Protein AF-A0A915J3R4-F1 (afdb_monomer)

Structure (mmCIF, N/CA/C/O backbone):
data_AF-A0A915J3R4-F1
#
_entry.id   AF-A0A915J3R4-F1
#
loop_
_atom_site.group_PDB
_atom_site.id
_atom_site.type_symbol
_atom_site.label_atom_id
_atom_site.label_alt_id
_atom_site.label_comp_id
_atom_site.label_asym_id
_atom_site.label_entity_id
_atom_site.label_seq_id
_atom_site.pdbx_PDB_ins_code
_atom_site.Cartn_x
_atom_site.Cartn_y
_atom_site.Cartn_z
_atom_site.occupancy
_atom_site.B_iso_or_equiv
_atom_site.auth_seq_id
_atom_site.auth_comp_id
_atom_site.auth_asym_id
_atom_site.auth_atom_id
_atom_site.pdbx_PDB_model_num
ATOM 1 N N . TRP A 1 1 ? -12.551 -5.210 31.437 1.00 50.03 1 TRP A N 1
ATOM 2 C CA . TRP A 1 1 ? -12.851 -3.767 31.585 1.00 50.03 1 TRP A CA 1
ATOM 3 C C . TRP A 1 1 ? -14.239 -3.404 31.049 1.00 50.03 1 TRP A C 1
ATOM 5 O O . TRP A 1 1 ? -14.990 -2.804 31.803 1.00 50.03 1 TRP A O 1
ATOM 15 N N . ILE A 1 2 ? -14.630 -3.826 29.835 1.00 55.69 2 ILE A N 1
ATOM 16 C CA . ILE A 1 2 ? -15.982 -3.580 29.266 1.00 55.69 2 ILE A CA 1
ATOM 17 C C . ILE A 1 2 ? -17.126 -4.229 30.076 1.00 55.69 2 ILE A C 1
ATOM 19 O O . ILE A 1 2 ? -18.225 -3.693 30.135 1.00 55.69 2 ILE A O 1
ATOM 23 N N . SER A 1 3 ? -16.863 -5.342 30.762 1.00 59.22 3 SER A N 1
ATOM 24 C CA . SER A 1 3 ? -17.838 -6.090 31.572 1.00 59.22 3 SER A CA 1
ATOM 25 C C . SER A 1 3 ? -17.992 -5.600 33.023 1.00 59.22 3 SER A C 1
ATOM 27 O O . SER A 1 3 ? -18.675 -6.235 33.820 1.00 59.22 3 SER A O 1
ATOM 29 N N . HIS A 1 4 ? -17.361 -4.483 33.403 1.00 74.00 4 HIS A N 1
ATOM 30 C CA . HIS A 1 4 ? -17.455 -3.966 34.771 1.00 74.00 4 HIS A CA 1
ATOM 31 C C . HIS A 1 4 ? -18.765 -3.165 34.981 1.00 74.00 4 HIS A C 1
ATOM 33 O O . HIS A 1 4 ? -19.056 -2.278 34.176 1.00 74.00 4 HIS A O 1
ATOM 39 N N . PRO A 1 5 ? -19.523 -3.361 36.081 1.00 73.12 5 PRO A N 1
ATOM 40 C CA . PRO A 1 5 ? -20.844 -2.738 36.276 1.00 73.12 5 PRO A CA 1
ATOM 41 C C . PRO A 1 5 ? -20.832 -1.202 36.224 1.00 73.12 5 PRO A C 1
ATOM 43 O O . PRO A 1 5 ? -21.713 -0.578 35.636 1.00 73.12 5 PRO A O 1
ATOM 46 N N . ARG A 1 6 ? -19.787 -0.574 36.784 1.00 67.69 6 ARG A N 1
ATOM 47 C CA . ARG A 1 6 ? -19.592 0.888 36.700 1.00 67.69 6 ARG A CA 1
ATOM 48 C C . ARG A 1 6 ? -19.367 1.390 35.274 1.00 67.69 6 ARG A C 1
ATOM 50 O O . ARG A 1 6 ? -19.722 2.525 34.987 1.00 67.69 6 ARG A O 1
ATOM 57 N N . PHE A 1 7 ? -18.782 0.572 34.400 1.00 69.31 7 PHE A N 1
ATOM 58 C CA . PHE A 1 7 ? -18.549 0.949 33.009 1.00 69.31 7 PHE A CA 1
ATOM 59 C C . PHE A 1 7 ? -19.883 1.008 32.250 1.00 69.31 7 PHE A C 1
ATOM 61 O O . PHE A 1 7 ? -20.148 2.006 31.594 1.00 69.31 7 PHE A O 1
ATOM 68 N N . ILE A 1 8 ? -20.773 0.024 32.455 1.00 68.31 8 ILE A N 1
ATOM 69 C CA . ILE A 1 8 ? -22.115 -0.053 31.838 1.00 68.31 8 ILE A CA 1
ATOM 70 C C . ILE A 1 8 ? -23.019 1.133 32.224 1.00 68.31 8 ILE A C 1
ATOM 72 O O . ILE A 1 8 ? -23.711 1.699 31.378 1.00 68.31 8 ILE A O 1
ATOM 76 N N . LEU A 1 9 ? -22.975 1.562 33.487 1.00 69.25 9 LEU A N 1
ATOM 77 C CA . LEU A 1 9 ? -23.723 2.739 33.953 1.00 69.25 9 LEU A CA 1
ATOM 78 C C . LEU A 1 9 ? -23.237 4.046 33.305 1.00 69.25 9 LEU A C 1
ATOM 80 O O . LEU A 1 9 ? -24.036 4.940 33.026 1.00 69.25 9 LEU A O 1
ATOM 84 N N . LEU A 1 10 ? -21.936 4.155 33.026 1.00 66.38 10 LEU A N 1
ATOM 85 C CA . LEU A 1 10 ? -21.357 5.338 32.390 1.00 66.38 10 LEU A CA 1
ATOM 86 C C . LEU A 1 10 ? -21.715 5.425 30.898 1.00 66.38 10 LEU A C 1
ATOM 88 O O . LEU A 1 10 ? -22.072 6.506 30.441 1.00 66.38 10 LEU A O 1
ATOM 92 N N . ILE A 1 11 ? -21.704 4.313 30.149 1.00 65.94 11 ILE A N 1
ATOM 93 C CA . ILE A 1 11 ? -22.093 4.304 28.719 1.00 65.94 11 ILE A CA 1
ATOM 94 C C . ILE A 1 11 ? -23.577 4.624 28.485 1.00 65.94 11 ILE A C 1
ATOM 96 O O . ILE A 1 11 ? -23.912 5.156 27.433 1.00 65.94 11 ILE A O 1
ATOM 100 N N . SER A 1 12 ? -24.467 4.348 29.445 1.00 65.00 12 SER A N 1
ATOM 101 C CA . SER A 1 12 ? -25.907 4.621 29.291 1.00 65.00 12 SER A CA 1
ATOM 102 C C . SER A 1 12 ? -26.279 6.107 29.389 1.00 65.00 12 SER A C 1
ATOM 104 O O . SER A 1 12 ? -27.404 6.470 29.054 1.00 65.00 12 SER A O 1
ATOM 106 N N . THR A 1 13 ? -25.383 6.965 29.885 1.00 65.94 13 THR A N 1
ATOM 107 C CA . THR A 1 13 ? -25.709 8.354 30.263 1.00 65.94 13 THR A CA 1
ATOM 108 C C . THR A 1 13 ? -25.090 9.414 29.349 1.00 65.94 13 THR A C 1
ATOM 110 O O . THR A 1 13 ? -25.388 10.598 29.501 1.00 65.94 13 THR A O 1
ATOM 113 N N . LYS A 1 14 ? -24.249 9.027 28.380 1.00 67.00 14 LYS A N 1
ATOM 114 C CA . LYS A 1 14 ? -23.578 9.953 27.453 1.00 67.00 14 LYS A CA 1
ATOM 115 C C . LYS A 1 14 ? -23.476 9.368 26.042 1.00 67.00 14 LYS A C 1
ATOM 117 O O . LYS A 1 14 ? -23.179 8.189 25.872 1.00 67.00 14 LYS A O 1
ATOM 122 N N . ASN A 1 15 ? -23.640 10.225 25.031 1.00 66.06 15 ASN A N 1
ATOM 123 C CA . ASN A 1 15 ? -23.330 9.915 23.632 1.00 66.06 15 ASN A CA 1
ATOM 124 C C . ASN A 1 15 ? -21.808 9.828 23.450 1.00 66.06 15 ASN A C 1
ATOM 126 O O . ASN A 1 15 ? -21.147 10.828 23.174 1.00 66.06 15 ASN A O 1
ATOM 130 N N . PHE A 1 16 ? -21.242 8.640 23.649 1.00 66.50 16 PHE A N 1
ATOM 131 C CA . PHE A 1 16 ? -19.831 8.385 23.373 1.00 66.50 16 PHE A CA 1
ATOM 132 C C . PHE A 1 16 ? -19.620 7.981 21.913 1.00 66.50 16 PHE A C 1
ATOM 134 O O . PHE A 1 16 ? -20.371 7.179 21.356 1.00 66.50 16 PHE A O 1
ATOM 141 N N . VAL A 1 17 ? -18.545 8.495 21.313 1.00 64.69 17 VAL A N 1
ATOM 142 C CA . VAL A 1 17 ? -18.030 8.001 20.032 1.00 64.69 17 VAL A CA 1
ATOM 143 C C . VAL A 1 17 ? -17.565 6.557 20.245 1.00 64.69 17 VAL A C 1
ATOM 145 O O . VAL A 1 17 ? -16.654 6.312 21.035 1.00 64.69 17 VAL A O 1
ATOM 148 N N . ARG A 1 18 ? -18.195 5.590 19.565 1.00 61.53 18 ARG A N 1
ATOM 149 C CA . ARG A 1 18 ? -17.734 4.193 19.554 1.00 61.53 18 ARG A CA 1
ATOM 150 C C . ARG 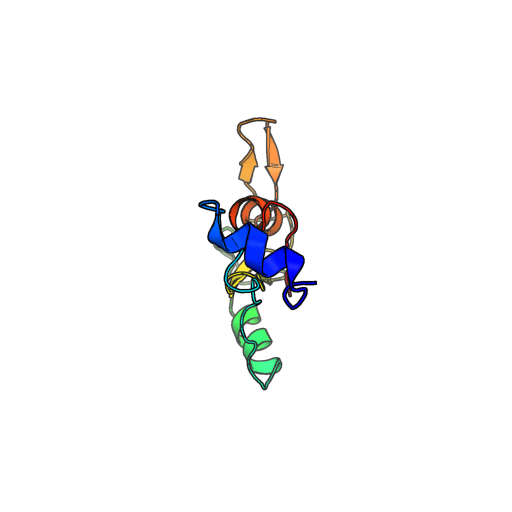A 1 18 ? -16.423 4.115 18.769 1.00 61.53 18 ARG A C 1
ATOM 152 O O . ARG A 1 18 ? -16.435 4.067 17.544 1.00 61.53 18 ARG A O 1
ATOM 159 N N . GLN A 1 19 ? -15.296 4.144 19.471 1.00 63.97 19 GLN A N 1
ATOM 160 C CA . GLN A 1 19 ? -13.982 3.911 18.875 1.00 63.97 19 GLN A CA 1
ATOM 161 C C . GLN A 1 19 ? -13.640 2.422 18.867 1.00 63.97 19 GLN A C 1
ATOM 163 O O . GLN A 1 19 ? -13.929 1.726 19.840 1.00 63.97 19 GLN A O 1
ATOM 168 N N . PRO A 1 20 ? -12.899 2.002 17.834 1.00 60.34 20 PRO A N 1
ATOM 169 C CA . PRO A 1 20 ? -13.477 1.444 16.615 1.00 60.34 20 PRO A CA 1
ATOM 170 C C . PRO A 1 20 ? -14.414 0.276 16.948 1.00 60.34 20 PRO A C 1
ATOM 172 O O . PRO A 1 20 ? -14.107 -0.553 17.799 1.00 60.34 20 PRO A O 1
ATOM 175 N N . VAL A 1 21 ? -15.561 0.206 16.275 1.00 70.31 21 VAL A N 1
ATOM 176 C CA . VAL A 1 21 ? -16.545 -0.869 16.502 1.00 70.31 21 VAL A CA 1
ATOM 177 C C . VAL A 1 21 ? -15.966 -2.245 16.139 1.00 70.31 21 VAL A C 1
ATOM 179 O O . VAL A 1 21 ? -16.350 -3.236 16.753 1.00 70.31 21 VAL A O 1
ATOM 182 N N . GLU A 1 22 ? -14.996 -2.289 15.219 1.00 66.31 22 GLU A N 1
ATOM 183 C CA . GLU A 1 22 ? -14.271 -3.493 14.805 1.00 66.31 22 GLU A CA 1
ATOM 184 C C . GLU A 1 22 ? -12.767 -3.223 14.691 1.00 66.31 22 GLU A C 1
ATOM 186 O O . GLU A 1 22 ? -12.342 -2.124 14.328 1.00 66.31 22 GLU A O 1
ATOM 191 N N . ALA A 1 23 ? -11.952 -4.226 15.023 1.00 75.69 23 ALA A N 1
ATOM 192 C CA . ALA A 1 23 ? -10.505 -4.142 14.866 1.00 75.69 23 ALA A CA 1
ATOM 193 C C . ALA A 1 23 ? -10.135 -4.017 13.381 1.00 75.69 23 ALA A C 1
ATOM 195 O O . ALA A 1 23 ? -10.717 -4.688 12.532 1.00 75.69 23 ALA A O 1
ATOM 196 N N . ASN A 1 24 ? -9.138 -3.183 13.074 1.00 77.06 24 ASN A N 1
ATOM 197 C CA . ASN A 1 24 ? -8.568 -3.145 11.732 1.00 77.06 24 ASN A CA 1
ATOM 198 C C . ASN A 1 24 ? -7.923 -4.501 11.438 1.00 77.06 24 ASN A C 1
ATOM 200 O O . ASN A 1 24 ? -6.973 -4.891 12.119 1.00 77.06 24 ASN A O 1
ATOM 204 N N . ASN A 1 25 ? -8.434 -5.188 10.423 1.00 84.44 25 ASN A N 1
ATOM 205 C CA . ASN A 1 25 ? -7.881 -6.450 9.960 1.00 84.44 25 ASN A CA 1
ATOM 206 C C . ASN A 1 25 ? -6.934 -6.201 8.786 1.00 84.44 25 ASN A C 1
ATOM 208 O O . ASN A 1 25 ? -7.096 -5.248 8.022 1.00 84.44 25 ASN A O 1
ATOM 212 N N . LEU A 1 26 ? -5.927 -7.061 8.670 1.00 91.31 26 LEU A N 1
ATOM 213 C CA . LEU A 1 26 ? -5.124 -7.151 7.457 1.00 91.31 26 LEU A CA 1
ATOM 214 C C . LEU A 1 26 ? -5.915 -7.914 6.388 1.00 91.31 26 LEU A C 1
ATOM 216 O O . LEU A 1 26 ? -6.893 -8.590 6.702 1.00 91.31 26 LEU A O 1
ATOM 220 N N . ILE A 1 27 ? -5.486 -7.804 5.133 1.00 92.50 27 ILE A N 1
ATOM 221 C CA . ILE A 1 27 ? -6.054 -8.596 4.045 1.00 92.50 27 ILE A CA 1
ATOM 222 C C . ILE A 1 27 ? -5.888 -10.089 4.327 1.00 92.50 27 ILE A C 1
ATOM 224 O O . ILE A 1 27 ? -4.855 -10.527 4.843 1.00 92.50 27 ILE A O 1
ATOM 228 N N . ASP A 1 28 ? -6.879 -10.865 3.905 1.00 90.31 28 ASP A N 1
ATOM 229 C CA . ASP A 1 28 ? -6.745 -12.311 3.866 1.00 90.31 28 ASP A CA 1
ATOM 230 C C . ASP A 1 28 ? -5.720 -12.697 2.799 1.00 90.31 28 ASP A C 1
ATOM 232 O O . ASP A 1 28 ? -5.754 -12.232 1.654 1.00 90.31 28 ASP A O 1
ATOM 236 N N . LEU A 1 29 ? -4.783 -13.551 3.196 1.00 89.81 29 LEU A N 1
ATOM 237 C CA . LEU A 1 29 ? -3.801 -14.126 2.291 1.00 89.81 29 LEU A CA 1
ATOM 238 C C . LEU A 1 29 ? -4.327 -15.457 1.744 1.00 89.81 29 LEU A C 1
ATOM 240 O O . LEU A 1 29 ? -5.032 -16.173 2.458 1.00 89.81 29 LEU A O 1
ATOM 244 N N . PRO A 1 30 ? -3.983 -15.815 0.494 1.00 89.38 30 PRO A N 1
ATOM 245 C CA . PRO A 1 30 ? -4.312 -17.133 -0.028 1.00 89.38 30 PRO A CA 1
ATOM 246 C C . PRO A 1 30 ? -3.656 -18.214 0.834 1.00 89.38 30 PRO A C 1
ATOM 248 O O . PRO A 1 30 ? -2.528 -18.046 1.300 1.00 89.38 30 PRO A O 1
ATOM 251 N N . GLU A 1 31 ? -4.344 -19.347 0.992 1.00 89.81 31 GLU A N 1
ATOM 252 C CA . GLU A 1 31 ? -3.836 -20.509 1.738 1.00 89.81 31 GLU A CA 1
ATOM 253 C C . GLU A 1 31 ? -2.464 -20.955 1.205 1.00 89.81 31 GLU A C 1
ATOM 255 O O . GLU A 1 31 ? -1.547 -21.265 1.965 1.00 89.81 31 GLU A O 1
ATOM 260 N N . ASN A 1 32 ? -2.293 -20.890 -0.119 1.00 91.44 32 ASN A N 1
ATOM 261 C CA . ASN A 1 32 ? -1.020 -21.122 -0.781 1.00 91.44 32 ASN A CA 1
ATOM 262 C C . ASN A 1 32 ? -0.275 -19.801 -0.996 1.00 91.44 32 ASN A C 1
ATOM 264 O O . ASN A 1 32 ? -0.517 -19.086 -1.970 1.00 91.44 32 ASN A O 1
ATOM 268 N N . TYR A 1 33 ? 0.714 -19.522 -0.146 1.00 87.31 33 TYR A N 1
ATOM 269 C CA . TYR A 1 33 ? 1.593 -18.347 -0.260 1.00 87.31 33 TYR A CA 1
ATOM 270 C C . TYR A 1 33 ? 2.211 -18.175 -1.664 1.00 87.31 33 TYR A C 1
ATOM 272 O O . TYR A 1 33 ? 2.364 -17.055 -2.157 1.00 87.31 33 TYR A O 1
ATOM 280 N N . CYS A 1 34 ? 2.498 -19.284 -2.354 1.00 90.88 34 CYS A N 1
ATOM 281 C CA . CYS A 1 34 ? 3.006 -19.282 -3.727 1.00 90.88 34 CYS A CA 1
ATOM 282 C C . CYS A 1 34 ? 2.083 -18.552 -4.714 1.00 90.88 34 CYS A C 1
ATOM 284 O O . CYS A 1 34 ? 2.569 -17.941 -5.662 1.00 90.88 34 CYS A O 1
ATOM 286 N N . GLU A 1 35 ? 0.764 -18.591 -4.516 1.00 90.81 35 GLU A N 1
ATOM 287 C CA . GLU A 1 35 ? -0.188 -17.894 -5.384 1.00 90.81 35 GLU A CA 1
ATOM 288 C C . GLU A 1 35 ? 0.000 -16.377 -5.301 1.00 90.81 35 GLU A C 1
ATOM 290 O O . GLU A 1 35 ? 0.111 -15.706 -6.331 1.00 90.81 35 GLU A O 1
ATOM 295 N N . MET A 1 36 ? 0.119 -15.849 -4.079 1.00 89.25 36 MET A N 1
ATOM 296 C CA . MET A 1 36 ? 0.398 -14.434 -3.860 1.00 89.25 36 MET A CA 1
ATOM 297 C C . MET A 1 36 ? 1.736 -14.051 -4.492 1.00 89.25 36 MET A C 1
ATOM 299 O O . MET A 1 36 ? 1.788 -13.089 -5.249 1.00 89.25 36 MET A O 1
ATOM 303 N N . ILE A 1 37 ? 2.799 -14.821 -4.249 1.00 88.69 37 ILE A N 1
ATOM 304 C CA . ILE A 1 37 ? 4.126 -14.530 -4.809 1.00 88.69 37 ILE A CA 1
ATOM 305 C C . ILE A 1 37 ? 4.101 -14.530 -6.334 1.00 88.69 37 ILE A C 1
ATOM 307 O O . ILE A 1 37 ? 4.626 -13.609 -6.951 1.00 88.69 37 ILE A O 1
ATOM 311 N N . ASN A 1 38 ? 3.428 -15.498 -6.953 1.00 89.12 38 ASN A N 1
ATOM 312 C CA . ASN A 1 38 ? 3.287 -15.557 -8.404 1.00 89.12 38 ASN A CA 1
ATOM 313 C C . ASN A 1 38 ? 2.459 -14.392 -8.961 1.00 89.12 38 ASN A C 1
ATOM 315 O O . ASN A 1 38 ? 2.731 -13.919 -10.065 1.00 89.12 38 ASN A O 1
ATOM 319 N N . ARG A 1 39 ? 1.448 -13.914 -8.227 1.00 86.81 39 ARG A N 1
ATOM 320 C CA . ARG A 1 39 ? 0.679 -12.718 -8.598 1.00 86.81 39 ARG A CA 1
ATOM 321 C C . ARG A 1 39 ? 1.542 -11.462 -8.501 1.00 86.81 39 ARG A C 1
ATOM 323 O O . ARG A 1 39 ? 1.552 -10.660 -9.431 1.00 86.81 39 ARG A O 1
ATOM 330 N N . THR A 1 40 ? 2.280 -11.321 -7.409 1.00 89.19 40 THR A N 1
ATOM 331 C CA . THR A 1 40 ? 3.164 -10.188 -7.138 1.00 89.19 40 THR A CA 1
ATOM 332 C C . THR A 1 40 ? 4.337 -10.151 -8.117 1.00 89.19 40 THR A C 1
ATOM 334 O O . THR A 1 40 ? 4.645 -9.090 -8.642 1.00 89.19 40 THR A O 1
ATOM 337 N N . ALA A 1 41 ? 4.912 -11.298 -8.483 1.00 85.94 41 ALA A N 1
ATOM 338 C CA . ALA A 1 41 ? 5.992 -11.405 -9.469 1.00 85.94 41 ALA A CA 1
ATOM 339 C C . ALA A 1 41 ? 5.578 -10.983 -10.892 1.00 85.94 41 ALA A C 1
ATOM 341 O O . ALA A 1 41 ? 6.419 -10.547 -11.671 1.00 85.94 41 ALA A O 1
ATOM 342 N N . LYS A 1 42 ? 4.286 -11.080 -11.238 1.00 87.00 42 LYS A N 1
ATOM 343 C CA . LYS A 1 42 ? 3.749 -10.618 -12.533 1.00 87.00 42 LYS A CA 1
ATOM 344 C C . LYS A 1 42 ? 3.513 -9.107 -12.588 1.00 87.00 42 LYS A C 1
ATOM 346 O O . LYS A 1 42 ? 3.168 -8.590 -13.651 1.00 87.00 42 LYS A O 1
ATOM 351 N N . PHE A 1 43 ? 3.637 -8.402 -11.464 1.00 86.81 43 PHE A N 1
ATOM 352 C CA . PHE A 1 43 ? 3.506 -6.950 -11.429 1.00 86.81 43 PHE A CA 1
ATOM 353 C C . PHE A 1 43 ? 4.576 -6.310 -12.310 1.00 86.81 43 PHE A C 1
ATOM 355 O O . PHE A 1 43 ? 5.747 -6.646 -12.175 1.00 86.81 43 PHE A O 1
ATOM 362 N N . LYS A 1 44 ? 4.194 -5.353 -13.159 1.00 85.75 44 LYS A N 1
ATOM 363 C CA . LYS A 1 44 ? 5.131 -4.561 -13.963 1.00 85.75 44 LYS A CA 1
ATOM 364 C C . LYS A 1 44 ? 5.135 -3.126 -13.459 1.00 85.75 44 LYS A C 1
ATOM 366 O O . LYS A 1 44 ? 4.077 -2.516 -13.314 1.00 85.75 44 LYS A O 1
ATOM 371 N N . CYS A 1 45 ? 6.324 -2.600 -13.182 1.00 86.00 45 CYS A N 1
ATOM 372 C CA . CYS A 1 45 ? 6.484 -1.224 -12.729 1.00 86.00 45 CYS A CA 1
ATOM 373 C C . CYS A 1 45 ? 6.049 -0.256 -13.846 1.00 86.00 45 CYS A C 1
ATOM 375 O O . CYS A 1 45 ? 6.622 -0.311 -14.929 1.00 86.00 45 CYS A O 1
ATOM 377 N N . PRO A 1 46 ? 5.096 0.664 -13.609 1.00 81.94 46 PRO A N 1
ATOM 378 C CA . PRO A 1 46 ? 4.622 1.579 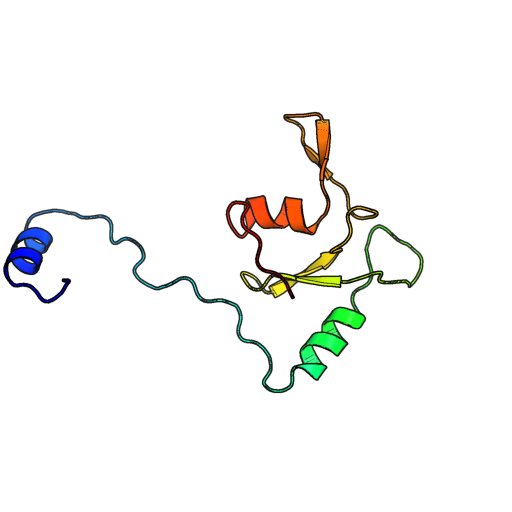-14.650 1.00 81.94 46 PRO A CA 1
ATOM 379 C C . PRO A 1 46 ? 5.688 2.593 -15.091 1.00 81.94 46 PRO A C 1
ATOM 381 O O . PRO A 1 46 ? 5.611 3.130 -16.191 1.00 81.94 46 PRO A O 1
ATOM 384 N N . SER A 1 47 ? 6.682 2.871 -14.242 1.00 79.31 47 SER A N 1
ATOM 385 C CA . SER A 1 47 ? 7.769 3.806 -14.552 1.00 79.31 47 SER A CA 1
ATOM 386 C C . SER A 1 47 ? 8.918 3.180 -15.347 1.00 79.31 47 SER A C 1
ATOM 388 O O . SER A 1 47 ? 9.773 3.916 -15.832 1.00 79.31 47 SER A O 1
ATOM 390 N N . LEU A 1 48 ? 8.979 1.850 -15.466 1.00 74.31 48 LEU A N 1
ATOM 391 C CA . LEU A 1 48 ? 10.025 1.149 -16.211 1.00 74.31 48 LEU A CA 1
ATOM 392 C C . LEU A 1 48 ? 9.394 0.429 -17.404 1.00 74.31 48 LEU A C 1
ATOM 394 O O . LEU A 1 48 ? 8.517 -0.409 -17.246 1.00 74.31 48 LEU A O 1
ATOM 398 N N . VAL A 1 49 ? 9.850 0.765 -18.612 1.00 66.00 49 VAL A N 1
ATOM 399 C CA . VAL A 1 49 ? 9.368 0.143 -19.861 1.00 66.00 49 VAL A CA 1
ATOM 400 C C . VAL A 1 49 ? 9.912 -1.287 -20.024 1.00 66.00 49 VAL A C 1
ATOM 402 O O . VAL A 1 49 ? 9.334 -2.100 -20.740 1.00 66.00 49 VAL A O 1
ATOM 405 N N . THR A 1 50 ? 11.015 -1.613 -19.347 1.00 64.69 50 THR A N 1
ATOM 406 C CA . THR A 1 50 ? 11.616 -2.951 -19.312 1.00 64.69 50 THR A CA 1
ATOM 407 C C . THR A 1 50 ? 10.926 -3.864 -18.298 1.00 64.69 50 THR A C 1
ATOM 409 O O . THR A 1 50 ? 10.550 -3.431 -17.213 1.00 64.69 50 THR A O 1
ATOM 412 N N . ASP A 1 51 ? 10.809 -5.151 -18.641 1.00 59.19 51 ASP A N 1
ATOM 413 C CA . ASP A 1 51 ? 10.067 -6.188 -17.896 1.00 59.19 51 ASP A CA 1
ATOM 414 C C . ASP A 1 51 ? 10.677 -6.577 -16.533 1.00 59.19 51 ASP A C 1
ATOM 416 O O . ASP A 1 51 ? 10.214 -7.496 -15.860 1.00 59.19 51 ASP A O 1
ATOM 420 N N . ASP A 1 52 ? 11.719 -5.870 -16.099 1.00 60.66 52 ASP A N 1
ATOM 421 C CA . ASP A 1 52 ? 12.404 -6.137 -14.843 1.00 60.66 52 ASP A CA 1
ATOM 422 C C . ASP A 1 52 ? 11.634 -5.499 -13.682 1.00 60.66 52 ASP A C 1
ATOM 424 O O . ASP A 1 52 ? 11.940 -4.396 -13.208 1.00 60.66 52 ASP A O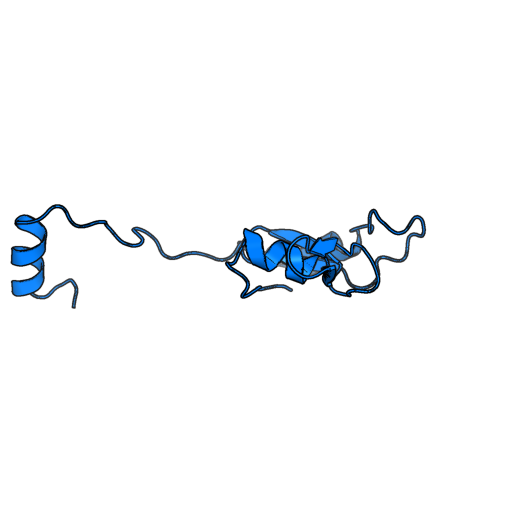 1
ATOM 428 N N . SER A 1 53 ? 10.620 -6.218 -13.201 1.00 60.69 53 SER A N 1
ATOM 429 C CA . SER A 1 53 ? 9.944 -5.917 -11.941 1.00 60.69 53 SER A CA 1
ATOM 430 C C . SER A 1 53 ? 10.901 -6.124 -10.773 1.00 60.69 53 SER A C 1
ATOM 432 O O . SER A 1 53 ? 11.043 -7.212 -10.214 1.00 60.69 53 SER A O 1
ATOM 434 N N . ARG A 1 54 ? 11.630 -5.069 -10.416 1.00 69.88 54 ARG A N 1
ATOM 435 C CA . ARG A 1 54 ? 12.600 -5.131 -9.326 1.00 69.88 54 ARG A CA 1
ATOM 436 C C . ARG A 1 54 ? 11.884 -4.875 -8.007 1.00 69.88 54 ARG A C 1
ATOM 438 O O . ARG A 1 54 ? 11.703 -3.736 -7.588 1.00 69.88 54 ARG A O 1
ATOM 445 N N . HIS A 1 55 ? 11.536 -5.982 -7.359 1.00 84.62 55 HIS A N 1
ATOM 446 C CA . HIS A 1 55 ? 11.053 -6.067 -5.979 1.00 84.62 55 HIS A CA 1
ATOM 447 C C . HIS A 1 55 ? 9.660 -5.437 -5.763 1.00 84.62 55 HIS A C 1
ATOM 449 O O . HIS A 1 55 ? 9.535 -4.406 -5.090 1.00 84.62 55 HIS A O 1
ATOM 455 N N . PRO A 1 56 ? 8.600 -6.036 -6.331 1.00 90.69 56 PRO A N 1
ATOM 456 C CA . PRO A 1 56 ? 7.226 -5.707 -5.965 1.00 90.69 56 PRO A CA 1
ATOM 457 C C . PRO A 1 56 ? 6.932 -6.082 -4.504 1.00 90.69 56 PRO A C 1
ATOM 459 O O . PRO A 1 56 ? 7.460 -7.070 -4.003 1.00 90.69 56 PRO A O 1
ATOM 462 N N . ALA A 1 57 ? 6.075 -5.304 -3.847 1.00 92.75 57 ALA A N 1
ATOM 463 C CA . ALA A 1 57 ? 5.600 -5.539 -2.488 1.00 92.75 57 ALA A CA 1
ATOM 464 C C . ALA A 1 57 ? 4.082 -5.344 -2.388 1.00 92.75 57 ALA A C 1
ATOM 466 O O . ALA A 1 57 ? 3.519 -4.494 -3.082 1.00 92.75 57 ALA A O 1
ATOM 467 N N . VAL A 1 58 ? 3.416 -6.102 -1.519 1.00 93.94 58 VAL A N 1
ATOM 468 C CA . VAL A 1 58 ? 1.959 -6.054 -1.306 1.00 93.94 58 VAL A CA 1
ATOM 469 C C . VAL A 1 58 ? 1.643 -5.363 0.013 1.00 93.94 58 VAL A C 1
ATOM 471 O O . VAL A 1 58 ? 2.133 -5.778 1.058 1.00 93.94 58 VAL A O 1
ATOM 474 N N . CYS A 1 59 ? 0.792 -4.337 0.003 1.00 95.00 59 CYS A N 1
ATOM 475 C CA . CYS A 1 59 ? 0.309 -3.711 1.230 1.00 95.00 59 CYS A CA 1
ATOM 476 C C . CYS A 1 59 ? -0.688 -4.624 1.946 1.00 95.00 59 CYS A C 1
ATOM 478 O O . CYS A 1 59 ? -1.771 -4.876 1.425 1.00 95.00 59 CYS A O 1
ATOM 480 N N . LEU A 1 60 ? -0.387 -5.049 3.171 1.00 94.31 60 LEU A N 1
ATOM 481 C CA . LEU A 1 60 ? -1.290 -5.912 3.940 1.00 94.31 60 LEU A CA 1
ATOM 482 C C . LEU A 1 60 ? -2.528 -5.193 4.478 1.00 94.31 60 LEU A C 1
ATOM 484 O O . LEU A 1 60 ? -3.454 -5.848 4.934 1.00 94.31 60 LEU A O 1
ATOM 488 N N . ALA A 1 61 ? -2.565 -3.862 4.428 1.00 92.81 61 ALA A N 1
ATOM 489 C CA . ALA A 1 61 ? -3.737 -3.103 4.853 1.00 92.81 61 ALA A CA 1
ATOM 490 C C . ALA A 1 61 ? -4.806 -2.977 3.753 1.00 92.81 61 ALA A C 1
ATOM 492 O O . ALA A 1 61 ? -5.980 -2.836 4.072 1.00 92.81 61 ALA A O 1
ATOM 493 N N . CYS A 1 62 ? -4.426 -3.015 2.468 1.00 92.38 62 CYS A N 1
ATOM 494 C CA . CYS A 1 62 ? -5.372 -2.810 1.358 1.00 92.38 62 CYS A CA 1
ATOM 495 C C . CYS A 1 62 ? -5.205 -3.750 0.151 1.00 92.38 62 CYS A C 1
ATOM 497 O O . CYS A 1 62 ? -6.049 -3.744 -0.740 1.00 92.38 62 CYS A O 1
ATOM 499 N N . GLY A 1 63 ? -4.1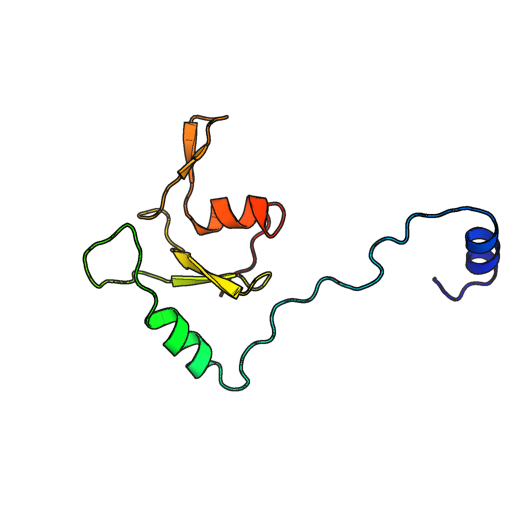30 -4.538 0.080 1.00 92.25 63 GLY A N 1
ATOM 500 C CA . GLY A 1 63 ? -3.846 -5.466 -1.021 1.00 92.25 63 GLY A CA 1
ATOM 501 C C . GLY A 1 63 ? -3.175 -4.853 -2.252 1.00 92.25 63 GLY A C 1
ATOM 502 O O . GLY A 1 63 ? -2.933 -5.568 -3.224 1.00 92.25 63 GLY A O 1
ATOM 503 N N . CYS A 1 64 ? -2.852 -3.557 -2.245 1.00 92.69 64 CYS A N 1
ATOM 504 C CA . CYS A 1 64 ? -2.179 -2.908 -3.374 1.00 92.69 64 CYS A CA 1
ATOM 505 C C . CYS A 1 64 ? -0.741 -3.412 -3.563 1.00 92.69 64 CYS A C 1
ATOM 507 O O . CYS A 1 64 ? 0.014 -3.507 -2.596 1.00 92.69 64 CYS A O 1
ATOM 509 N N . ILE A 1 65 ? -0.351 -3.658 -4.818 1.00 92.75 65 ILE A N 1
ATOM 510 C CA . ILE A 1 65 ? 1.015 -4.039 -5.202 1.00 92.75 65 ILE A CA 1
ATOM 511 C C . ILE A 1 65 ? 1.782 -2.786 -5.640 1.00 92.75 65 ILE A C 1
ATOM 513 O O . ILE A 1 65 ? 1.287 -2.007 -6.456 1.00 92.75 65 ILE A O 1
ATOM 517 N N . LEU A 1 66 ? 2.970 -2.576 -5.079 1.00 92.38 66 LEU A N 1
ATOM 518 C CA . LEU A 1 66 ? 3.779 -1.364 -5.223 1.00 92.38 66 LEU A CA 1
ATOM 519 C C . LEU A 1 66 ? 5.261 -1.717 -5.389 1.00 92.38 66 LEU A C 1
ATOM 521 O O . LEU A 1 66 ? 5.694 -2.809 -5.035 1.00 92.38 66 LEU A O 1
ATOM 525 N N . CYS A 1 67 ? 6.064 -0.774 -5.877 1.00 91.38 67 CYS A N 1
ATOM 526 C CA . CYS A 1 67 ? 7.519 -0.929 -5.897 1.00 91.38 67 CYS A CA 1
ATOM 527 C C . CYS A 1 67 ? 8.101 -0.711 -4.492 1.00 91.38 67 CYS A C 1
ATOM 529 O O . CYS A 1 67 ? 7.912 0.360 -3.909 1.00 91.38 67 CYS A O 1
ATOM 531 N N . SER A 1 68 ? 8.843 -1.693 -3.969 1.00 89.69 68 SER A N 1
ATOM 532 C CA . SER A 1 68 ? 9.481 -1.594 -2.644 1.00 89.69 68 SER A CA 1
ATOM 533 C C . SER A 1 68 ? 10.706 -0.679 -2.623 1.00 89.69 68 SER A C 1
ATOM 535 O O . SER A 1 68 ? 10.993 -0.044 -1.610 1.00 89.69 68 SER A O 1
ATOM 537 N N . GLN A 1 69 ? 11.427 -0.587 -3.741 1.00 82.38 69 GLN A N 1
ATOM 538 C CA . GLN A 1 69 ? 12.648 0.202 -3.840 1.00 82.38 69 GLN A CA 1
ATOM 539 C C . GLN A 1 69 ? 12.364 1.625 -4.313 1.00 82.38 69 GLN A C 1
ATOM 541 O O . GLN A 1 69 ? 11.576 1.852 -5.229 1.00 82.38 69 GLN A O 1
ATOM 546 N N . ALA A 1 70 ? 13.092 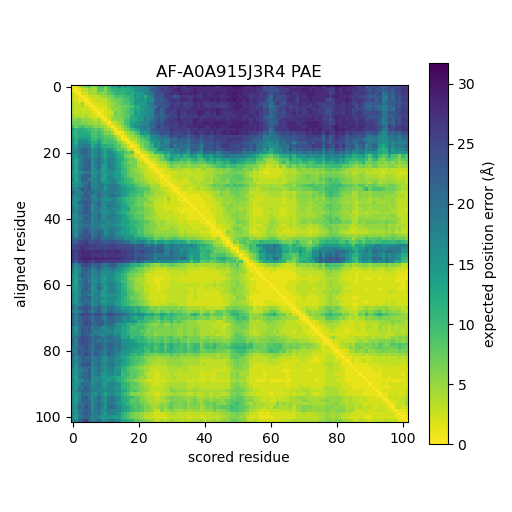2.587 -3.748 1.00 79.44 70 ALA A N 1
ATOM 547 C CA . ALA A 1 70 ? 12.955 3.997 -4.090 1.00 79.44 70 ALA A CA 1
ATOM 548 C C . ALA A 1 70 ? 13.620 4.386 -5.423 1.00 79.44 70 ALA A C 1
ATOM 550 O O . ALA A 1 70 ? 13.670 5.565 -5.721 1.00 79.44 70 ALA A O 1
ATOM 551 N N . TYR A 1 71 ? 14.138 3.463 -6.239 1.00 81.56 71 TYR A N 1
ATOM 552 C CA . TYR A 1 71 ? 14.775 3.808 -7.526 1.00 81.56 71 TYR A CA 1
ATOM 553 C C . TYR A 1 71 ? 13.775 4.070 -8.666 1.00 81.56 71 TYR A C 1
ATOM 555 O O . TYR A 1 71 ? 14.162 4.536 -9.733 1.00 81.56 71 TYR A O 1
ATOM 563 N N . CYS A 1 72 ? 12.496 3.744 -8.465 1.00 83.50 72 CYS A N 1
ATOM 564 C CA . CYS A 1 72 ? 11.419 3.938 -9.434 1.00 83.50 72 CYS A CA 1
ATOM 565 C C . CYS A 1 72 ? 10.131 4.360 -8.712 1.00 83.50 72 CYS A C 1
ATOM 567 O O . CYS A 1 72 ? 10.030 4.209 -7.494 1.00 83.50 72 CYS A O 1
ATOM 569 N N . CYS A 1 73 ? 9.153 4.895 -9.452 1.00 85.69 73 CYS A N 1
ATOM 570 C CA . CYS A 1 73 ? 7.878 5.365 -8.893 1.00 85.69 73 CYS A CA 1
ATOM 571 C C . CYS A 1 73 ? 8.048 6.357 -7.720 1.00 85.69 73 CYS A C 1
ATOM 573 O O . CYS A 1 73 ? 7.310 6.286 -6.734 1.00 85.69 73 CYS A O 1
ATOM 575 N N . GLN A 1 74 ? 9.050 7.240 -7.801 1.00 89.62 74 GLN A N 1
ATOM 576 C CA . GLN A 1 74 ? 9.267 8.293 -6.809 1.00 89.62 74 GLN A CA 1
ATOM 577 C C . GLN A 1 74 ? 8.223 9.404 -6.952 1.00 89.62 74 GLN A C 1
ATOM 579 O O . GLN A 1 74 ? 7.753 9.695 -8.053 1.00 89.62 74 GLN A O 1
ATOM 584 N N . VAL A 1 75 ? 7.884 10.031 -5.830 1.00 89.50 75 VAL A N 1
ATOM 585 C CA . VAL A 1 75 ? 6.992 11.188 -5.763 1.00 89.50 75 VAL A CA 1
ATOM 586 C C . VAL A 1 75 ? 7.676 12.288 -4.960 1.00 89.50 75 VAL A C 1
ATOM 588 O O . VAL A 1 75 ? 8.172 12.034 -3.861 1.00 89.50 75 VAL A O 1
ATOM 591 N N . THR A 1 76 ? 7.666 13.511 -5.490 1.00 92.69 76 THR A N 1
ATOM 592 C CA . THR A 1 76 ? 8.131 14.703 -4.774 1.00 92.69 76 THR A CA 1
ATOM 593 C C . THR A 1 76 ? 7.081 15.142 -3.759 1.00 92.69 76 THR A C 1
ATOM 595 O O . THR A 1 76 ? 5.939 15.417 -4.128 1.00 92.69 76 THR A O 1
ATOM 598 N N . LEU A 1 77 ? 7.454 15.263 -2.486 1.00 89.94 77 LEU A N 1
ATOM 599 C CA . LEU A 1 77 ? 6.602 15.891 -1.480 1.00 89.94 77 LEU A CA 1
ATOM 600 C C . LEU A 1 77 ? 6.581 17.408 -1.685 1.00 89.94 77 LEU A C 1
ATOM 602 O O . LEU A 1 77 ? 7.600 18.066 -1.506 1.00 89.94 77 LEU A O 1
ATOM 606 N N . GLU A 1 78 ? 5.414 17.980 -1.979 1.00 87.19 78 GLU A N 1
ATOM 607 C CA . GLU A 1 78 ? 5.258 19.431 -2.188 1.00 87.19 78 GLU A CA 1
ATOM 608 C C . GLU A 1 78 ? 5.704 20.267 -0.977 1.00 87.19 78 GLU A C 1
ATOM 610 O O . GLU A 1 78 ? 6.188 21.384 -1.131 1.00 87.19 78 GLU A O 1
ATOM 615 N N . SER A 1 79 ? 5.577 19.722 0.237 1.00 86.31 79 SER A N 1
ATOM 616 C CA . SER A 1 79 ? 5.896 20.431 1.478 1.00 86.31 79 SER A CA 1
ATOM 617 C C . SER A 1 79 ? 7.392 20.564 1.771 1.00 86.31 79 SER A C 1
ATOM 619 O O . SER A 1 79 ? 7.793 21.528 2.414 1.00 86.31 79 SER A O 1
ATOM 621 N N . THR A 1 80 ? 8.207 19.580 1.380 1.00 87.88 80 THR A N 1
ATOM 622 C CA . THR A 1 80 ? 9.641 19.526 1.737 1.00 87.88 80 THR A CA 1
ATOM 623 C C . THR A 1 80 ? 10.568 19.466 0.525 1.00 87.88 80 THR A C 1
ATOM 625 O O . THR A 1 80 ? 11.748 19.767 0.656 1.00 87.88 80 THR A O 1
ATOM 628 N N . GLY A 1 81 ? 10.050 19.115 -0.655 1.00 89.19 81 GLY A N 1
ATOM 629 C CA . GLY A 1 81 ? 10.836 18.872 -1.865 1.00 89.19 81 GLY A CA 1
ATOM 630 C C . GLY A 1 81 ? 11.492 17.487 -1.923 1.00 89.19 81 GLY A C 1
ATOM 631 O O . GLY A 1 81 ? 12.167 17.183 -2.904 1.00 89.19 81 GLY A O 1
ATOM 632 N N . ASP A 1 82 ? 11.291 16.637 -0.911 1.00 90.69 82 ASP A N 1
ATOM 633 C CA . ASP A 1 82 ? 11.933 15.321 -0.836 1.00 90.69 82 ASP A CA 1
ATOM 634 C C . ASP A 1 82 ? 11.311 14.317 -1.815 1.00 90.69 82 ASP A C 1
ATOM 636 O O . ASP A 1 82 ? 10.089 14.250 -1.965 1.00 90.69 82 ASP A O 1
ATOM 640 N N . GLN A 1 83 ? 12.152 13.478 -2.426 1.00 91.50 83 GLN A N 1
ATOM 641 C CA . GLN A 1 83 ? 11.711 12.329 -3.220 1.00 91.50 83 GLN A CA 1
ATOM 642 C C . GLN A 1 83 ? 11.444 11.131 -2.310 1.00 91.50 83 GLN A C 1
ATOM 644 O O . GLN A 1 83 ? 12.352 10.639 -1.635 1.00 91.50 83 GLN A O 1
ATOM 649 N N . ILE A 1 84 ? 10.217 10.617 -2.324 1.00 92.12 84 ILE A N 1
ATOM 650 C CA . ILE A 1 84 ? 9.841 9.408 -1.585 1.00 92.12 84 ILE A CA 1
ATOM 651 C C . ILE A 1 84 ? 9.413 8.291 -2.535 1.00 92.12 84 ILE A C 1
ATOM 653 O O . ILE A 1 84 ? 8.794 8.535 -3.566 1.00 92.12 84 ILE A O 1
ATOM 657 N N . GLY A 1 85 ? 9.736 7.045 -2.183 1.00 91.81 85 GLY A N 1
ATOM 658 C CA . GLY A 1 85 ? 9.338 5.872 -2.963 1.00 91.81 85 GLY A CA 1
ATOM 659 C C . GLY A 1 85 ? 7.844 5.543 -2.844 1.00 91.81 85 GLY A C 1
ATOM 660 O O . GLY A 1 85 ? 7.156 5.997 -1.924 1.00 91.81 85 GLY A O 1
ATOM 661 N N . ALA A 1 86 ? 7.357 4.686 -3.746 1.00 92.31 86 ALA A N 1
ATOM 662 C CA . ALA A 1 86 ? 5.947 4.303 -3.830 1.00 92.31 86 ALA A CA 1
ATOM 663 C C . ALA A 1 86 ? 5.379 3.733 -2.516 1.00 92.31 86 ALA A C 1
ATOM 665 O O . ALA A 1 86 ? 4.312 4.170 -2.082 1.00 92.31 86 ALA A O 1
ATOM 666 N N . CYS A 1 87 ? 6.086 2.812 -1.844 1.00 93.62 87 CYS A N 1
ATOM 667 C CA . CYS A 1 87 ? 5.632 2.252 -0.563 1.00 93.62 87 CYS A CA 1
ATOM 668 C C . CYS A 1 87 ?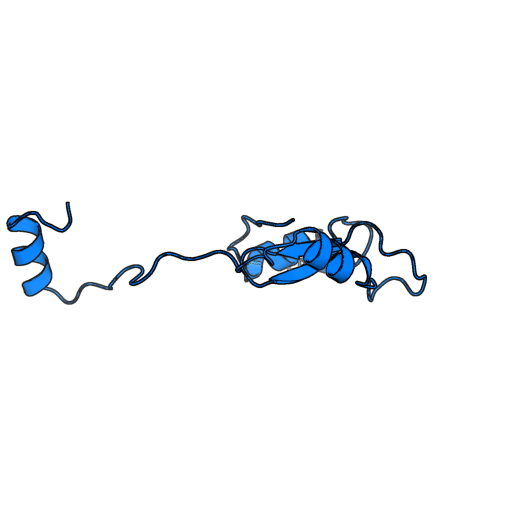 5.518 3.312 0.540 1.00 93.62 87 CYS A C 1
ATOM 670 O O . CYS A 1 87 ? 4.531 3.329 1.274 1.00 93.62 87 CYS A O 1
ATOM 672 N N . THR A 1 88 ? 6.488 4.224 0.643 1.00 93.69 88 THR A N 1
ATOM 673 C CA . THR A 1 88 ? 6.463 5.307 1.6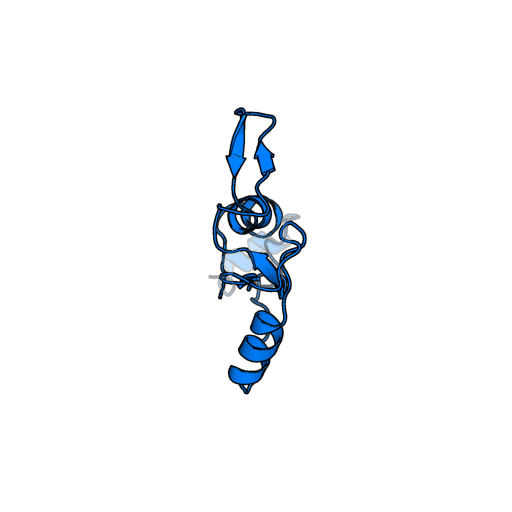38 1.00 93.69 88 THR A CA 1
ATOM 674 C C . THR A 1 88 ? 5.309 6.266 1.373 1.00 93.69 88 THR A C 1
ATOM 676 O O . THR A 1 88 ? 4.581 6.617 2.300 1.00 93.69 88 THR A O 1
ATOM 679 N N . ASN A 1 89 ? 5.100 6.651 0.111 1.00 93.69 89 ASN A N 1
ATOM 680 C CA . ASN A 1 89 ? 3.974 7.497 -0.271 1.00 93.69 89 ASN A CA 1
ATOM 681 C C . ASN A 1 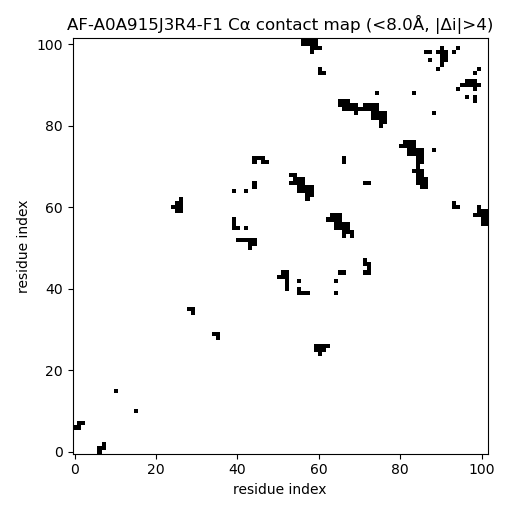89 ? 2.635 6.817 0.051 1.00 93.69 89 ASN A C 1
ATOM 683 O O . ASN A 1 89 ? 1.775 7.398 0.710 1.00 93.69 89 ASN A O 1
ATOM 687 N N . HIS A 1 90 ? 2.491 5.545 -0.319 1.00 94.75 90 HIS A N 1
ATOM 688 C CA . HIS A 1 90 ? 1.285 4.774 -0.046 1.00 94.75 90 HIS A CA 1
ATOM 689 C C . HIS A 1 90 ? 1.016 4.604 1.454 1.00 94.75 90 HIS A C 1
ATOM 691 O O . HIS A 1 90 ? -0.123 4.753 1.900 1.00 94.75 90 HIS A O 1
ATOM 697 N N . ALA A 1 91 ? 2.054 4.347 2.256 1.00 94.50 91 ALA A N 1
ATOM 698 C CA . ALA A 1 91 ? 1.921 4.178 3.697 1.00 94.50 91 ALA A CA 1
ATOM 699 C C . ALA A 1 91 ? 1.293 5.410 4.362 1.00 94.50 91 ALA A C 1
ATOM 701 O O . ALA A 1 91 ? 0.484 5.236 5.276 1.00 94.50 91 ALA A O 1
ATOM 702 N N . ARG A 1 92 ? 1.601 6.628 3.888 1.00 92.56 92 ARG A N 1
ATOM 703 C CA . ARG A 1 92 ? 1.028 7.885 4.408 1.00 92.56 92 ARG A CA 1
ATOM 704 C C . ARG A 1 92 ? -0.493 7.928 4.271 1.00 92.56 92 ARG A C 1
ATOM 706 O O . ARG A 1 92 ? -1.157 8.363 5.205 1.00 92.56 92 ARG A O 1
ATOM 713 N N . CYS A 1 93 ? -1.030 7.441 3.155 1.00 90.31 93 CYS A N 1
ATOM 714 C CA . CYS A 1 93 ? -2.469 7.449 2.885 1.00 90.31 93 CYS A CA 1
ATOM 715 C C . CYS A 1 93 ? -3.190 6.214 3.442 1.00 90.31 93 CYS A C 1
ATOM 717 O O . CYS A 1 93 ? -4.294 6.335 3.959 1.00 90.31 93 CYS A O 1
ATOM 719 N N . CYS A 1 94 ? -2.579 5.031 3.350 1.00 91.75 94 CYS A N 1
ATOM 720 C CA . CYS A 1 94 ? -3.235 3.765 3.685 1.00 91.75 94 CYS A CA 1
ATOM 721 C C . CYS A 1 94 ? -3.102 3.379 5.167 1.00 91.75 94 CYS A C 1
ATOM 723 O O . CYS A 1 94 ? -4.027 2.835 5.757 1.00 91.75 94 CYS A O 1
ATOM 725 N N . THR A 1 95 ? -1.956 3.673 5.788 1.00 88.25 95 THR A N 1
ATOM 726 C CA . THR A 1 95 ? -1.604 3.180 7.140 1.00 88.25 95 THR A CA 1
ATOM 727 C C . THR A 1 95 ? -1.085 4.286 8.059 1.00 88.25 95 THR A C 1
ATOM 729 O O . THR A 1 95 ? -0.358 4.019 9.017 1.00 88.25 95 THR A O 1
ATOM 732 N N . PHE A 1 96 ? -1.402 5.544 7.738 1.00 89.19 96 PHE A N 1
ATOM 733 C CA . PHE A 1 96 ? -0.970 6.720 8.495 1.00 89.19 96 PHE A CA 1
ATOM 734 C C . PHE A 1 96 ? 0.558 6.772 8.730 1.00 89.19 96 PHE A C 1
ATOM 736 O O . PHE A 1 96 ? 1.052 7.119 9.801 1.00 89.19 96 PHE A O 1
ATOM 743 N N . GLY A 1 97 ? 1.327 6.368 7.716 1.00 88.19 97 GLY A N 1
ATOM 744 C CA . GLY A 1 97 ? 2.789 6.425 7.698 1.00 88.19 97 GLY A CA 1
ATOM 745 C C . GLY A 1 97 ? 3.518 5.252 8.360 1.00 88.19 97 GLY A C 1
ATOM 746 O O . GLY A 1 97 ? 4.740 5.314 8.461 1.00 88.19 97 GLY A O 1
ATOM 747 N N . LYS A 1 98 ? 2.827 4.193 8.809 1.00 88.06 98 LYS A N 1
ATOM 748 C CA . LYS A 1 98 ? 3.480 3.027 9.438 1.00 88.06 98 LYS A CA 1
ATOM 749 C C . LYS A 1 98 ? 3.918 1.953 8.447 1.00 88.06 98 LYS A C 1
ATOM 751 O O . LYS A 1 98 ? 5.029 1.466 8.584 1.00 88.06 98 LYS A O 1
ATOM 756 N N . GLY A 1 99 ? 3.095 1.653 7.444 1.00 90.44 99 GLY A N 1
ATOM 757 C CA . GLY A 1 99 ? 3.403 0.729 6.355 1.00 90.44 99 GLY A CA 1
ATOM 758 C C . GLY A 1 99 ? 3.548 -0.727 6.801 1.00 90.44 99 GLY A C 1
ATOM 759 O O . GLY A 1 99 ? 4.463 -1.070 7.538 1.00 90.44 99 GLY A O 1
ATOM 760 N N . VAL A 1 100 ? 2.680 -1.611 6.312 1.00 93.12 100 VAL A N 1
ATOM 761 C CA . VAL A 1 100 ? 2.838 -3.063 6.489 1.00 93.12 100 VAL A CA 1
ATOM 762 C C . VAL A 1 100 ? 2.809 -3.697 5.108 1.00 93.12 100 VAL A C 1
ATOM 764 O O . VAL A 1 100 ? 1.810 -3.570 4.396 1.00 93.12 100 VAL A O 1
ATOM 767 N N . PHE A 1 101 ? 3.916 -4.330 4.721 1.00 93.19 101 PHE A N 1
ATOM 768 C CA . PHE A 1 101 ? 4.125 -4.852 3.375 1.00 93.19 101 PHE A CA 1
ATOM 769 C C . PHE A 1 101 ? 4.757 -6.250 3.407 1.00 93.19 101 PHE A C 1
ATOM 771 O O . PHE A 1 101 ? 5.524 -6.545 4.325 1.00 93.19 101 PHE A O 1
ATOM 778 N N . LEU A 1 102 ? 4.433 -7.069 2.402 1.00 90.69 102 LEU A N 1
ATOM 779 C CA . LEU A 1 102 ? 5.097 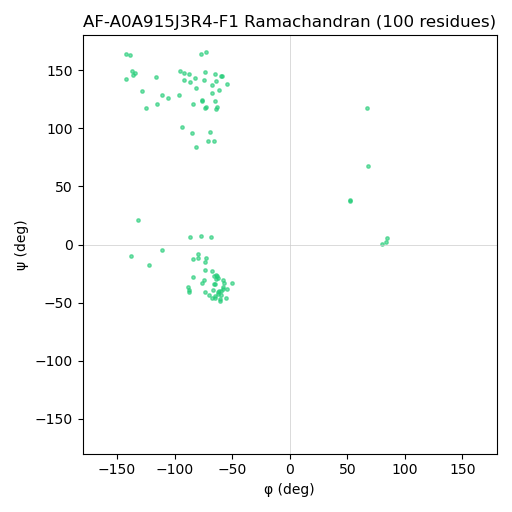-8.336 2.060 1.00 90.69 102 LEU A CA 1
ATOM 780 C C . LEU A 1 102 ? 5.896 -8.199 0.771 1.00 90.69 102 LEU A C 1
ATOM 782 O O . LEU A 1 102 ? 5.375 -7.518 -0.141 1.00 90.69 102 LEU A O 1
#

Radius of gyration: 20.12 Å; Cα contacts (8 Å, |Δi|>4): 126; chains: 1; bounding box: 41×42×57 Å

Mean predicted aligned error: 10.24 Å

Foldseek 3Di:
DCPDPVNVVVVVPDDDDPPPPDDQFFDDDPPDNVVVVVVLLCDAAPFDPDRPLPDWKAFRRPGDIFRPDQPGCWDQDPVPRDTDGPQQVVCCVRVVRPTDID

InterPro domains:
  IPR039164 E3 ubiquitin-protein ligase UBR1-like [PTHR21497] (1-102)
  IPR044046 E3 ubiquitin-protein ligase UBR-like, C-terminal [PF18995] (15-102)

pLDDT: mean 82.41, std 11.71, range [50.03, 95.0]

Nearest PDB structures (foldseek):
  9egv-assembly1_B  TM=4.206E-01  e=6.597E+00  Homo sapiens

Organism: Romanomermis culicivorax (NCBI:txid13658)

Solvent-accessible surface area (backbone atoms only — not comparable to full-atom values): 6439 Å² total; per-residue (Å²): 113,84,85,38,72,72,49,54,61,55,60,75,76,52,97,69,83,76,76,70,91,63,81,90,64,63,58,87,74,64,94,54,62,66,57,54,51,57,55,48,68,68,46,72,53,90,79,45,95,61,91,74,49,71,52,61,27,34,30,40,71,79,63,52,76,39,40,64,46,62,90,46,60,59,45,69,38,89,89,79,67,47,76,38,22,35,48,60,57,47,12,46,77,77,50,76,58,66,56,54,71,85

Secondary structure (DSSP, 8-state):
-TT-HHHHHHHTSS------SSPPPPPPPPSSHHHHHHHHHT---TT-SSS----EEEBTTT--EEE-STTSS-EE-TTT--EE-HHHHHHHHHSTT---B-

Sequence (102 aa):
WISHPRFILLISTKNFVRQPVEANNLIDLPENYCEMINRTAKFKCPSLVTDDSRHPAVCLACGCILCSQAYCCQVTLESTGDQIGACTNHARCCTFGKGVFL